Protein AF-A0A3D1R177-F1 (afdb_monomer)

Foldseek 3Di:
DDDDDDDPPPDDDDDDPPDPDDDDPPV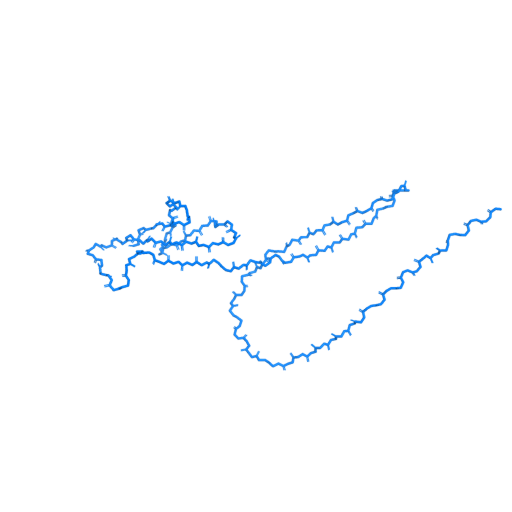PPPQPQFDKDKDWDWDADPVGDIDIDIDIDGDDWDDKDKDWPPDDPPDDDPDPKGKTKIAIGTPDDDPWDDDDPGTWDDPDPRITIDID

Mean predicted aligned error: 16.53 Å

Radius of gyration: 27.3 Å; Cα contacts (8 Å, |Δi|>4): 132; chains: 1; bounding box: 57×23×84 Å

pLDDT: mean 70.99, std 18.68, range [34.72, 91.62]

Solvent-accessible surface area (backbone atoms only — not comparable to full-atom values): 8019 Å² total; per-residue (Å²): 139,85,83,82,80,76,83,80,78,83,82,79,86,78,82,89,78,86,78,86,80,88,88,75,92,68,82,72,70,88,72,75,84,57,59,73,47,78,47,76,49,72,50,68,50,98,86,68,55,74,49,77,48,79,48,81,42,71,57,83,76,70,81,68,46,78,44,76,69,31,68,54,93,90,66,81,75,94,55,92,66,42,68,36,31,34,41,50,52,56,88,57,88,80,90,80,52,74,45,87,94,42,75,37,48,75,82,55,95,46,29,35,36,30,77,71

Nearest PDB structures (foldseek):
  2win-assembly2_F  TM=4.446E-01  e=1.895E+00  Homo sapiens
  2win-assembly1_B  TM=4.450E-01  e=1.895E+00  Homo sapiens
  2win-assembly2_D  TM=4.450E-01  e=1.895E+00  Homo sapiens
  8eok-assembly1_H  TM=3.549E-01  e=1.272E+00  Homo sa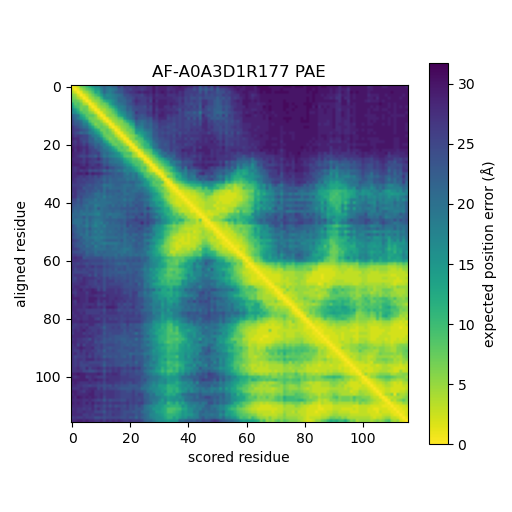piens
  8enu-assembly1_H  TM=4.061E-01  e=3.165E+00  Homo sapiens

Structure (mmCIF, N/CA/C/O backbone):
data_AF-A0A3D1R177-F1
#
_entry.id   AF-A0A3D1R177-F1
#
loop_
_atom_site.group_PDB
_atom_site.id
_atom_site.type_symbol
_atom_site.label_atom_id
_atom_site.label_alt_id
_atom_site.label_comp_id
_atom_site.label_asym_id
_atom_site.label_entity_id
_atom_site.label_seq_id
_atom_site.pdbx_PDB_ins_code
_atom_site.Cartn_x
_atom_site.Cartn_y
_atom_site.Cartn_z
_atom_site.occupancy
_atom_site.B_iso_or_equiv
_atom_site.auth_seq_id
_atom_site.auth_comp_id
_atom_site.auth_asym_id
_atom_site.auth_atom_id
_atom_site.pdbx_PDB_model_num
ATOM 1 N N . MET A 1 1 ? 36.848 -2.664 -57.600 1.00 38.97 1 MET A N 1
ATOM 2 C CA . MET A 1 1 ? 36.647 -3.229 -56.245 1.00 38.97 1 MET A CA 1
ATOM 3 C C . MET A 1 1 ? 35.294 -2.756 -55.735 1.00 38.97 1 MET A C 1
ATOM 5 O O . MET A 1 1 ? 35.182 -1.633 -55.267 1.00 38.97 1 MET A O 1
ATOM 9 N N . HIS A 1 2 ? 34.247 -3.559 -55.922 1.00 38.31 2 HIS A N 1
ATOM 10 C CA . HIS A 1 2 ? 32.866 -3.182 -55.610 1.00 38.31 2 HIS A CA 1
ATOM 11 C C . HIS A 1 2 ? 32.446 -3.865 -54.308 1.00 38.31 2 HIS A C 1
ATOM 13 O O . HIS A 1 2 ? 32.328 -5.086 -54.268 1.00 38.31 2 HIS A O 1
ATOM 19 N N . ARG A 1 3 ? 32.249 -3.095 -53.233 1.00 43.81 3 ARG A N 1
ATOM 20 C CA . ARG A 1 3 ? 31.602 -3.585 -52.009 1.00 43.81 3 ARG A CA 1
ATOM 21 C C . ARG A 1 3 ? 30.183 -3.031 -51.952 1.00 43.81 3 ARG A C 1
ATOM 23 O O . ARG A 1 3 ? 29.921 -1.996 -51.358 1.00 43.81 3 ARG A O 1
ATOM 30 N N . THR A 1 4 ? 29.273 -3.734 -52.613 1.00 42.41 4 THR A N 1
ATOM 31 C CA . THR A 1 4 ? 27.829 -3.651 -52.383 1.00 42.41 4 THR A CA 1
ATOM 32 C C . THR A 1 4 ? 27.516 -4.194 -50.991 1.00 42.41 4 THR A C 1
ATOM 34 O O . THR A 1 4 ? 27.657 -5.395 -50.764 1.00 42.41 4 THR A O 1
ATOM 37 N N . VAL A 1 5 ? 27.072 -3.338 -50.069 1.00 45.31 5 VAL A N 1
ATOM 38 C CA . VAL A 1 5 ? 26.443 -3.781 -48.817 1.00 45.31 5 VAL A CA 1
ATOM 39 C C . VAL A 1 5 ? 24.938 -3.756 -49.049 1.00 45.31 5 VAL A C 1
ATOM 41 O O . VAL A 1 5 ? 24.328 -2.703 -49.216 1.00 45.31 5 VAL A O 1
ATOM 44 N N . ARG A 1 6 ? 24.369 -4.955 -49.180 1.00 42.09 6 ARG A N 1
ATOM 45 C CA . ARG A 1 6 ? 22.941 -5.194 -49.386 1.00 42.09 6 ARG A CA 1
ATOM 46 C C . ARG A 1 6 ? 22.150 -4.642 -48.201 1.00 42.09 6 ARG A C 1
ATOM 48 O O . ARG A 1 6 ? 22.455 -4.974 -47.059 1.00 42.09 6 ARG A O 1
ATOM 55 N N . ALA A 1 7 ? 21.123 -3.849 -48.499 1.00 34.72 7 ALA A N 1
ATOM 56 C CA . ALA A 1 7 ? 20.084 -3.473 -47.553 1.00 34.72 7 ALA A CA 1
ATOM 57 C C . ALA A 1 7 ? 19.501 -4.747 -46.924 1.00 34.72 7 ALA A C 1
ATOM 59 O O . ALA A 1 7 ? 18.866 -5.555 -47.604 1.00 34.72 7 ALA A O 1
ATOM 60 N N . LEU A 1 8 ? 19.777 -4.960 -45.639 1.00 39.56 8 LEU A N 1
ATOM 61 C CA . LEU A 1 8 ? 19.196 -6.050 -44.874 1.00 39.56 8 LEU A CA 1
ATOM 62 C C . LEU A 1 8 ? 17.804 -5.586 -44.439 1.00 39.56 8 LEU A C 1
ATOM 64 O O . LEU A 1 8 ? 17.624 -4.995 -43.378 1.00 39.56 8 LEU A O 1
ATOM 68 N N . THR A 1 9 ? 16.829 -5.777 -45.325 1.00 38.97 9 THR A N 1
ATOM 69 C CA . THR A 1 9 ? 15.408 -5.611 -45.027 1.00 38.97 9 THR A CA 1
ATOM 70 C C . THR A 1 9 ? 15.034 -6.607 -43.934 1.00 38.97 9 THR A C 1
ATOM 72 O O . THR A 1 9 ? 14.869 -7.796 -44.199 1.00 38.97 9 THR A O 1
ATOM 75 N N . TRP A 1 10 ? 14.907 -6.136 -42.696 1.00 36.16 10 TRP A N 1
ATOM 76 C CA . TRP A 1 10 ? 14.280 -6.913 -41.634 1.00 36.16 10 TRP A CA 1
ATOM 77 C C . TRP A 1 10 ? 12.765 -6.823 -41.801 1.00 36.16 10 TRP A C 1
ATOM 79 O O . TRP A 1 10 ? 12.110 -5.899 -41.327 1.00 36.16 10 TRP A O 1
ATOM 89 N N . LEU A 1 11 ? 12.223 -7.792 -42.534 1.00 44.94 11 LEU A N 1
ATOM 90 C CA . LEU A 1 11 ? 10.810 -8.132 -42.528 1.00 44.94 11 LEU A CA 1
ATOM 91 C C . LEU A 1 11 ? 10.562 -9.033 -41.311 1.00 44.94 11 LEU A C 1
ATOM 93 O O . LEU A 1 11 ? 10.943 -10.197 -41.338 1.00 44.94 11 LEU A O 1
ATOM 97 N N . MET A 1 12 ? 9.913 -8.523 -40.266 1.00 40.59 12 MET A N 1
ATOM 98 C CA . MET A 1 12 ? 9.177 -9.373 -39.326 1.00 40.59 12 MET A CA 1
ATOM 99 C C . MET A 1 12 ? 7.800 -8.767 -39.087 1.00 40.59 12 MET A C 1
ATOM 101 O O . MET A 1 12 ? 7.599 -7.882 -38.260 1.00 40.59 12 MET A O 1
ATOM 105 N N . ALA A 1 13 ? 6.860 -9.253 -39.892 1.00 37.56 13 ALA A N 1
ATOM 106 C CA . ALA A 1 13 ? 5.436 -9.163 -39.646 1.00 37.56 13 ALA A CA 1
ATOM 107 C C . ALA A 1 13 ? 5.073 -10.072 -38.463 1.00 37.56 13 ALA A C 1
ATOM 109 O O . ALA A 1 13 ? 5.487 -11.229 -38.431 1.00 37.56 13 ALA A O 1
ATOM 110 N N . ALA A 1 14 ? 4.251 -9.585 -37.536 1.00 37.16 14 ALA A N 1
ATOM 111 C CA . ALA A 1 14 ? 3.550 -10.441 -36.585 1.00 37.16 14 ALA A CA 1
ATOM 112 C C . ALA A 1 14 ? 2.155 -9.865 -36.296 1.00 37.16 14 ALA A C 1
ATOM 114 O O . ALA A 1 14 ? 1.992 -8.898 -35.560 1.00 37.16 14 ALA A O 1
ATOM 115 N N . ALA A 1 15 ? 1.192 -10.463 -37.000 1.00 35.84 15 ALA A N 1
ATOM 116 C CA . ALA A 1 15 ? -0.255 -10.520 -36.814 1.00 35.84 15 ALA A CA 1
ATOM 117 C C . ALA A 1 15 ? -0.901 -9.641 -35.723 1.00 35.84 15 ALA A C 1
ATOM 119 O O . ALA A 1 15 ? -0.831 -9.929 -34.530 1.00 35.84 15 ALA A O 1
ATOM 120 N N . ALA A 1 16 ? -1.695 -8.665 -36.169 1.00 36.31 16 ALA A N 1
ATOM 121 C CA . ALA A 1 16 ? -2.799 -8.133 -35.382 1.00 36.31 16 ALA A CA 1
ATOM 122 C C . ALA A 1 16 ? -3.950 -9.153 -35.394 1.00 36.31 16 ALA A C 1
ATOM 124 O O . ALA A 1 16 ? -4.653 -9.285 -36.394 1.00 36.31 16 ALA A O 1
ATOM 125 N N . VAL A 1 17 ? -4.151 -9.875 -34.291 1.00 37.16 17 VAL A N 1
ATOM 126 C CA . VAL A 1 17 ? -5.414 -10.581 -34.039 1.00 37.16 17 VAL A CA 1
ATOM 127 C C . VAL A 1 17 ? -6.218 -9.714 -33.080 1.00 37.16 17 VAL A C 1
ATOM 129 O O . VAL A 1 17 ? -6.016 -9.738 -31.868 1.00 37.16 17 VAL A O 1
ATOM 132 N N . ALA A 1 18 ? -7.099 -8.887 -33.639 1.00 37.84 18 ALA A N 1
ATOM 133 C CA . ALA A 1 18 ? -8.097 -8.163 -32.869 1.00 37.84 18 ALA A CA 1
ATOM 134 C C . ALA A 1 18 ? -9.196 -9.148 -32.446 1.00 37.84 18 ALA A C 1
ATOM 136 O O . ALA A 1 18 ? -10.175 -9.349 -33.161 1.00 37.84 18 ALA A O 1
ATOM 137 N N . SER A 1 19 ? -9.034 -9.780 -31.286 1.00 38.25 19 SER A N 1
ATOM 138 C CA . SER A 1 19 ? -10.138 -10.485 -30.634 1.00 38.25 19 SER A CA 1
ATOM 139 C C . SER A 1 19 ? -10.978 -9.467 -29.868 1.00 38.25 19 SER A C 1
ATOM 141 O O . SER A 1 19 ? -10.663 -9.106 -28.736 1.00 38.25 19 SER A O 1
ATOM 143 N N . ILE A 1 20 ? -12.046 -8.979 -30.498 1.00 50.00 20 ILE A N 1
ATOM 144 C CA . ILE A 1 20 ? -13.125 -8.271 -29.803 1.00 50.00 20 ILE A CA 1
ATOM 145 C C . ILE A 1 20 ? -13.917 -9.330 -29.031 1.00 50.00 20 ILE A C 1
ATOM 147 O O . ILE A 1 20 ? -14.704 -10.073 -29.613 1.00 50.00 20 ILE A O 1
ATOM 151 N N . ALA A 1 21 ? -13.691 -9.413 -27.721 1.00 45.94 21 ALA A N 1
ATOM 152 C CA . ALA A 1 21 ? -14.559 -10.144 -26.807 1.00 45.94 21 ALA A CA 1
ATOM 153 C C . ALA A 1 21 ? -15.472 -9.137 -26.094 1.00 45.94 21 ALA A C 1
ATOM 155 O O . ALA A 1 21 ? -15.035 -8.375 -25.233 1.00 45.94 21 ALA A O 1
ATOM 156 N N . LEU A 1 22 ? -16.744 -9.123 -26.485 1.00 52.09 22 LEU A N 1
ATOM 157 C CA . LEU A 1 22 ? -17.820 -8.458 -25.759 1.00 52.09 22 LEU A CA 1
ATOM 158 C C . LEU A 1 22 ? -18.374 -9.445 -24.719 1.00 52.09 22 LEU A C 1
ATOM 160 O O . LEU A 1 22 ? -18.786 -10.530 -25.117 1.00 52.09 22 LEU A O 1
ATOM 164 N N . CYS A 1 23 ? -18.396 -9.058 -23.434 1.00 38.28 23 CYS A N 1
ATOM 165 C CA . CYS A 1 23 ? -19.419 -9.380 -22.413 1.00 38.28 23 CYS A CA 1
ATOM 166 C C . CYS A 1 23 ? -18.824 -9.580 -21.003 1.00 38.28 23 CYS A C 1
ATOM 168 O O . CYS A 1 23 ? -18.266 -10.629 -20.694 1.00 38.28 23 CYS A O 1
ATOM 170 N N . ALA A 1 24 ? -18.979 -8.557 -20.155 1.00 50.19 24 ALA A N 1
ATOM 171 C CA . ALA A 1 24 ? -19.534 -8.605 -18.792 1.00 50.19 24 ALA A CA 1
ATOM 172 C C . ALA A 1 24 ? -19.322 -7.220 -18.149 1.00 50.19 24 ALA A C 1
ATOM 174 O O . ALA A 1 24 ? -18.242 -6.648 -18.327 1.00 50.19 24 ALA A O 1
ATOM 175 N N . PRO A 1 25 ? -20.271 -6.659 -17.373 1.00 42.47 25 PRO A N 1
ATOM 176 C CA . PRO A 1 25 ? -19.945 -5.560 -16.480 1.00 42.47 25 PRO A CA 1
ATOM 177 C C . PRO A 1 25 ? -19.132 -6.156 -15.328 1.00 42.47 25 PRO A C 1
ATOM 179 O O . PRO A 1 25 ? -19.653 -6.468 -14.261 1.00 42.47 25 PRO A O 1
ATOM 182 N N . ALA A 1 26 ? -17.841 -6.384 -15.560 1.00 46.75 26 ALA A N 1
ATOM 183 C CA . ALA A 1 26 ? -16.920 -6.572 -14.462 1.00 46.75 26 ALA A CA 1
ATOM 184 C C . ALA A 1 26 ? -16.897 -5.231 -13.735 1.00 46.75 26 ALA A C 1
ATOM 186 O O . ALA A 1 26 ? -16.333 -4.261 -14.243 1.00 46.75 26 ALA A O 1
ATOM 187 N N . THR A 1 27 ? -17.569 -5.165 -12.586 1.00 50.69 27 THR A N 1
ATOM 188 C CA . THR A 1 27 ? -17.371 -4.109 -11.597 1.00 50.69 27 THR A CA 1
ATOM 189 C C . THR A 1 27 ? -15.877 -4.061 -11.314 1.00 50.69 27 THR A C 1
ATOM 191 O O . THR A 1 27 ? -15.337 -4.848 -10.535 1.00 50.69 27 THR A O 1
ATOM 194 N N . ALA A 1 28 ? -15.177 -3.196 -12.043 1.00 46.81 28 ALA A N 1
ATOM 195 C CA . ALA A 1 28 ? -13.760 -2.998 -11.887 1.00 46.81 28 ALA A CA 1
ATOM 196 C C . ALA A 1 28 ? -13.588 -2.301 -10.541 1.00 46.81 28 ALA A C 1
ATOM 198 O O . ALA A 1 28 ? -13.828 -1.102 -10.414 1.00 46.81 28 ALA A O 1
ATOM 199 N N . LYS A 1 29 ? -13.202 -3.073 -9.518 1.00 50.22 29 LYS A N 1
ATOM 200 C CA . LYS A 1 29 ? -12.617 -2.519 -8.294 1.00 50.22 29 LYS A CA 1
ATOM 201 C C . LYS A 1 29 ? -11.546 -1.517 -8.746 1.00 50.22 29 LYS A C 1
ATOM 203 O O . LYS A 1 29 ? -10.760 -1.899 -9.621 1.00 50.22 29 LYS A O 1
ATOM 208 N N . PRO A 1 30 ? -11.521 -0.269 -8.241 1.00 44.56 30 PRO A N 1
ATOM 209 C CA . PRO A 1 30 ? -10.588 0.737 -8.729 1.00 44.56 30 PRO A CA 1
ATOM 210 C C . PRO A 1 30 ? -9.172 0.175 -8.624 1.00 44.56 30 PRO A C 1
ATOM 212 O O . PRO A 1 30 ? -8.649 -0.065 -7.536 1.00 44.56 30 PRO A O 1
ATOM 215 N N . ARG A 1 31 ? -8.580 -0.138 -9.779 1.00 50.44 31 ARG A N 1
ATOM 216 C CA . ARG A 1 31 ? -7.197 -0.580 -9.860 1.00 50.44 31 ARG A CA 1
ATOM 217 C C . ARG A 1 31 ? -6.376 0.684 -9.693 1.00 50.44 31 ARG A C 1
ATOM 219 O O . ARG A 1 31 ? -6.444 1.561 -10.550 1.00 50.44 31 ARG A O 1
ATOM 226 N N . SER A 1 32 ? -5.666 0.777 -8.570 1.00 56.72 32 SER A N 1
ATOM 22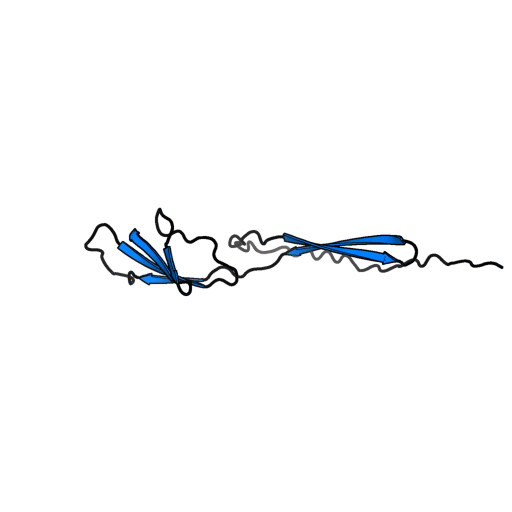7 C CA . SER A 1 32 ? -4.703 1.849 -8.322 1.00 56.72 32 SER A CA 1
ATOM 228 C C . SER A 1 32 ? -3.849 2.055 -9.576 1.00 56.72 32 SER A C 1
ATOM 230 O O . SER A 1 32 ? -3.392 1.071 -10.169 1.00 56.72 32 SER A O 1
ATOM 232 N N . ALA A 1 33 ? -3.716 3.305 -10.025 1.00 56.62 33 ALA A N 1
ATOM 233 C CA . ALA A 1 33 ? -2.938 3.651 -11.206 1.00 56.62 33 ALA A CA 1
ATOM 234 C C . ALA A 1 33 ? -1.494 3.177 -10.991 1.00 56.62 33 ALA A C 1
ATOM 236 O O . ALA A 1 33 ? -0.761 3.720 -10.169 1.00 56.62 33 ALA A O 1
ATOM 237 N N . GLN A 1 34 ? -1.113 2.101 -11.678 1.00 61.56 34 GLN A N 1
ATOM 238 C CA . GLN A 1 34 ? 0.204 1.494 -11.523 1.00 61.56 34 GLN A CA 1
ATOM 239 C C . GLN A 1 34 ? 1.269 2.447 -12.084 1.00 61.56 34 GLN A C 1
ATOM 241 O O . GLN A 1 34 ? 1.050 3.027 -13.154 1.00 61.56 34 GLN A O 1
ATOM 246 N N . PRO A 1 35 ? 2.418 2.615 -11.407 1.00 61.78 35 PRO A N 1
ATOM 247 C CA . PRO A 1 35 ? 3.478 3.476 -11.907 1.00 61.78 35 PRO A CA 1
ATOM 248 C C . PRO A 1 35 ? 3.979 2.951 -13.258 1.00 61.78 35 PRO A C 1
ATOM 250 O O . PRO A 1 35 ? 4.256 1.758 -13.423 1.00 61.78 35 PRO A O 1
ATOM 253 N N . MET A 1 36 ? 4.072 3.853 -14.238 1.00 66.69 36 MET A N 1
ATOM 254 C CA . MET A 1 36 ? 4.582 3.544 -15.571 1.00 66.69 36 MET A CA 1
ATOM 255 C C . MET A 1 36 ? 6.064 3.916 -15.636 1.00 66.69 36 MET A C 1
ATOM 257 O O . MET A 1 36 ? 6.424 5.080 -15.476 1.00 66.69 36 MET A O 1
ATOM 261 N N . THR A 1 37 ? 6.926 2.928 -15.863 1.00 76.25 37 THR A N 1
ATOM 262 C CA . THR A 1 37 ? 8.379 3.105 -15.971 1.00 76.25 37 THR A CA 1
ATOM 263 C C . THR A 1 37 ? 8.799 3.015 -17.437 1.00 76.25 37 THR A C 1
ATOM 265 O O . THR A 1 37 ? 8.432 2.067 -18.133 1.00 76.25 37 THR A O 1
ATOM 268 N N . GLU A 1 38 ? 9.563 3.996 -17.926 1.00 81.69 38 GLU A N 1
ATOM 269 C CA . GLU A 1 38 ? 10.159 3.971 -19.269 1.00 81.69 38 GLU A CA 1
ATOM 270 C C . GLU A 1 38 ? 11.600 3.457 -19.183 1.00 81.69 38 GLU A C 1
ATOM 272 O O . GLU A 1 38 ? 12.423 4.014 -18.458 1.00 81.69 38 GLU A O 1
ATOM 277 N N . VAL A 1 39 ? 11.909 2.400 -19.934 1.00 82.06 39 VAL A N 1
ATOM 278 C CA . VAL A 1 39 ? 13.281 1.915 -20.119 1.00 82.06 39 VAL A CA 1
ATOM 279 C C . VAL A 1 39 ? 13.733 2.287 -21.524 1.00 82.06 39 VAL A C 1
ATOM 281 O O . VAL A 1 39 ? 13.063 1.962 -22.508 1.00 82.06 39 VAL A O 1
ATOM 284 N N . VAL A 1 40 ? 14.882 2.958 -21.607 1.00 85.31 40 VAL A N 1
ATOM 285 C CA . VAL A 1 40 ? 15.512 3.363 -22.866 1.00 85.31 40 VAL A CA 1
ATOM 286 C C . VAL A 1 40 ? 16.737 2.492 -23.104 1.00 85.31 40 VAL A C 1
ATOM 288 O O . VAL A 1 40 ? 17.691 2.522 -22.329 1.00 85.31 40 VAL A O 1
ATOM 291 N N . VAL A 1 41 ? 16.714 1.722 -24.187 1.00 82.25 41 VAL A N 1
ATOM 292 C CA . VAL A 1 41 ? 17.860 0.935 -24.647 1.00 82.25 41 VAL A CA 1
ATOM 293 C C . VAL A 1 41 ? 18.493 1.679 -25.812 1.00 82.25 41 VAL A C 1
ATOM 295 O O . VAL A 1 41 ? 17.858 1.836 -26.853 1.00 82.25 41 VAL A O 1
ATOM 298 N N . ALA A 1 42 ? 19.730 2.144 -25.634 1.00 85.00 42 ALA A N 1
ATOM 299 C CA . ALA A 1 42 ? 20.511 2.789 -26.683 1.00 85.00 42 ALA A CA 1
ATOM 300 C C . ALA A 1 42 ? 21.671 1.880 -27.105 1.00 85.00 42 ALA A C 1
ATOM 302 O O . ALA A 1 42 ? 22.460 1.452 -26.263 1.00 85.00 42 ALA A O 1
ATOM 303 N N . ALA A 1 43 ? 21.782 1.605 -28.402 1.00 72.81 43 ALA A N 1
ATOM 304 C CA . ALA A 1 43 ? 22.914 0.898 -28.985 1.00 72.81 43 ALA A CA 1
ATOM 305 C C . ALA A 1 43 ? 23.668 1.835 -29.929 1.00 72.81 43 ALA A C 1
ATOM 307 O O . ALA A 1 43 ? 23.063 2.422 -30.830 1.00 72.81 43 ALA A O 1
ATOM 308 N N . THR A 1 44 ? 24.980 1.951 -29.718 1.00 83.69 44 THR A N 1
ATOM 309 C CA . THR A 1 44 ? 25.893 2.704 -30.584 1.00 83.69 44 THR A CA 1
ATOM 310 C C . THR A 1 44 ? 26.846 1.723 -31.255 1.00 83.69 44 THR A C 1
ATOM 312 O O . THR A 1 44 ? 27.479 0.922 -30.565 1.00 83.69 44 THR A O 1
ATOM 315 N N . ASP A 1 45 ? 26.942 1.753 -32.583 1.00 76.06 45 ASP A N 1
ATOM 316 C CA . ASP A 1 45 ? 27.902 0.926 -33.316 1.00 76.06 45 ASP A CA 1
ATOM 317 C C . ASP A 1 45 ? 29.314 1.550 -33.337 1.00 76.06 45 ASP A C 1
ATOM 319 O O . ASP A 1 45 ? 29.527 2.696 -32.937 1.00 76.06 45 ASP A O 1
ATOM 323 N N . LEU A 1 46 ? 30.306 0.794 -33.819 1.00 72.88 46 LEU A N 1
ATOM 324 C CA . LEU A 1 46 ? 31.691 1.275 -33.944 1.00 72.88 46 LEU A CA 1
ATOM 325 C C . LEU A 1 46 ? 31.856 2.403 -34.979 1.00 72.88 46 LEU A C 1
ATOM 327 O O . LEU A 1 46 ? 32.890 3.066 -34.989 1.00 72.88 46 LEU A O 1
ATOM 331 N N . ALA A 1 47 ? 30.865 2.614 -35.850 1.00 77.25 47 ALA A N 1
ATOM 332 C CA . ALA A 1 47 ? 30.836 3.700 -36.824 1.00 77.25 47 ALA A CA 1
ATOM 333 C C . ALA A 1 47 ? 30.153 4.970 -36.274 1.00 77.25 47 ALA A C 1
ATOM 335 O O . ALA A 1 47 ? 30.129 5.990 -36.961 1.00 77.25 47 ALA A O 1
ATOM 336 N N . GLY A 1 48 ? 29.636 4.931 -35.040 1.00 79.81 48 GLY A N 1
ATOM 337 C CA . GLY A 1 48 ? 28.979 6.050 -34.369 1.00 79.81 48 GLY A CA 1
ATOM 338 C C . GLY A 1 48 ? 27.474 6.167 -34.628 1.00 79.81 48 GLY A C 1
ATOM 339 O O . GLY A 1 48 ? 26.865 7.139 -34.181 1.00 79.81 48 GLY A O 1
ATOM 340 N N . ASN A 1 49 ? 26.843 5.206 -35.307 1.00 82.12 49 ASN A N 1
ATOM 341 C CA . ASN A 1 49 ? 25.393 5.210 -35.474 1.00 82.12 49 ASN A CA 1
ATOM 342 C C . ASN A 1 49 ? 24.720 4.803 -34.162 1.00 82.12 49 ASN A C 1
ATOM 344 O O . ASN A 1 49 ? 25.052 3.768 -33.582 1.00 82.12 49 ASN A O 1
ATOM 348 N N . ARG A 1 50 ? 23.744 5.599 -33.715 1.00 80.75 50 ARG A N 1
ATOM 349 C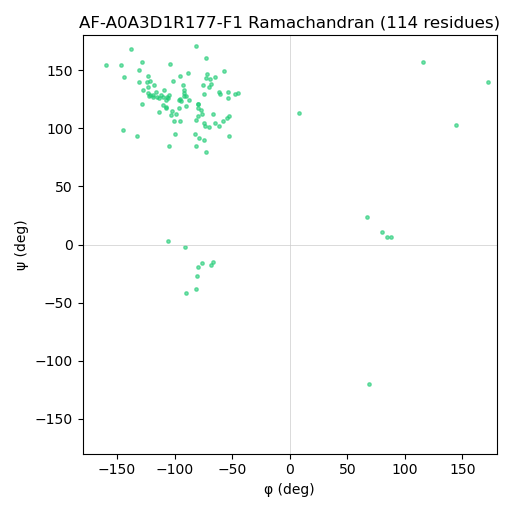 CA . ARG A 1 50 ? 22.964 5.361 -32.495 1.00 80.75 50 ARG A CA 1
ATOM 350 C C . ARG A 1 50 ? 21.534 4.970 -32.847 1.00 80.75 50 ARG A C 1
ATOM 352 O O . ARG A 1 50 ? 20.884 5.639 -33.645 1.00 80.75 50 ARG A O 1
ATOM 359 N N . SER A 1 51 ? 21.031 3.922 -32.206 1.00 80.19 51 SER A N 1
ATOM 360 C CA . SER A 1 51 ? 19.622 3.524 -32.251 1.00 80.19 51 SER A CA 1
ATOM 361 C C . SER A 1 51 ? 19.062 3.450 -30.836 1.00 80.19 51 SER A C 1
ATOM 363 O O . SER A 1 51 ? 19.755 3.009 -29.920 1.00 80.19 51 SER A O 1
ATOM 365 N N . GLU A 1 52 ? 17.827 3.916 -30.651 1.00 83.00 52 GLU A N 1
ATOM 366 C CA . GLU A 1 52 ? 17.136 3.901 -29.361 1.00 83.00 52 GLU A CA 1
ATOM 367 C C . GLU A 1 52 ? 15.808 3.158 -29.468 1.00 83.00 52 GLU A C 1
ATOM 369 O O . GLU A 1 52 ? 15.030 3.389 -30.394 1.00 83.00 52 GLU A O 1
ATOM 374 N N . VAL A 1 53 ? 15.530 2.308 -28.481 1.00 85.25 53 VAL A N 1
ATOM 375 C CA . VAL A 1 53 ? 14.230 1.664 -28.286 1.00 85.25 53 VAL A CA 1
ATOM 376 C C . VAL A 1 53 ? 13.707 2.048 -26.910 1.00 85.25 53 VAL A C 1
ATOM 378 O O . VAL A 1 53 ? 14.408 1.913 -25.907 1.00 85.25 53 VAL A O 1
ATOM 381 N N . ARG A 1 54 ? 12.466 2.537 -26.869 1.00 84.75 54 ARG A N 1
ATOM 382 C CA . ARG A 1 54 ? 11.775 2.926 -25.638 1.00 84.75 54 ARG A CA 1
ATOM 383 C C . ARG A 1 54 ? 10.659 1.939 -25.365 1.00 84.75 54 ARG A C 1
ATOM 385 O O . ARG A 1 54 ? 9.749 1.805 -26.182 1.00 84.75 54 ARG A O 1
ATOM 392 N N . GLN A 1 55 ? 10.720 1.280 -24.217 1.00 83.44 55 GLN A N 1
ATOM 393 C CA . GLN A 1 55 ? 9.687 0.352 -23.782 1.00 83.44 55 GLN A CA 1
ATOM 394 C C . GLN A 1 55 ? 9.068 0.853 -22.479 1.00 83.44 55 GLN A C 1
ATOM 396 O O . GLN A 1 55 ? 9.767 1.145 -21.507 1.00 83.44 55 GLN A O 1
ATOM 401 N N . ARG A 1 56 ? 7.737 0.959 -22.478 1.00 80.56 56 ARG A N 1
ATOM 402 C CA . ARG A 1 56 ? 6.951 1.327 -21.299 1.00 80.56 56 ARG A CA 1
ATOM 403 C C . ARG A 1 56 ? 6.526 0.062 -20.567 1.00 80.56 56 ARG A C 1
ATOM 405 O O . ARG A 1 56 ? 5.946 -0.833 -21.180 1.00 80.56 56 ARG A O 1
ATOM 412 N N . PHE A 1 57 ? 6.800 0.014 -19.270 1.00 73.44 57 PHE A N 1
ATOM 413 C CA . PHE A 1 57 ? 6.419 -1.076 -18.383 1.00 73.44 57 PHE A CA 1
ATOM 414 C C . PHE A 1 57 ? 5.486 -0.558 -17.297 1.00 73.44 57 PHE A C 1
ATOM 416 O O . PHE A 1 57 ? 5.716 0.498 -16.713 1.00 73.44 57 PHE A O 1
ATOM 423 N N . THR A 1 58 ? 4.439 -1.321 -17.013 1.00 71.88 58 THR A N 1
ATOM 424 C CA . THR A 1 58 ? 3.583 -1.119 -15.843 1.00 71.88 58 THR A CA 1
ATOM 425 C C . THR A 1 58 ? 4.030 -2.092 -14.766 1.00 71.88 58 THR A C 1
ATOM 427 O O . THR A 1 58 ? 3.874 -3.305 -14.932 1.00 71.88 58 THR A O 1
ATOM 430 N N . VAL A 1 59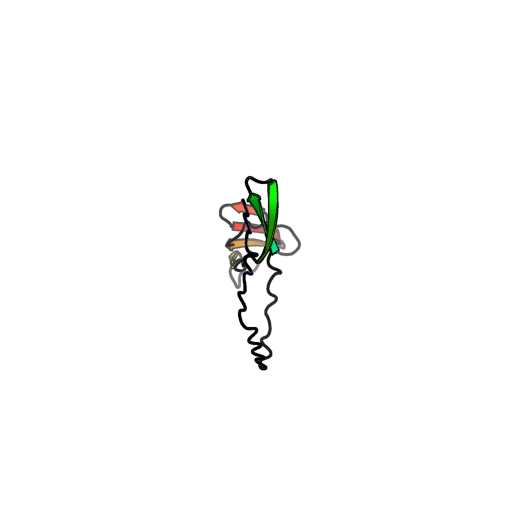 ? 4.598 -1.580 -13.675 1.00 67.88 59 VAL A N 1
ATOM 431 C CA . VAL A 1 59 ? 4.946 -2.420 -12.526 1.00 67.88 59 VAL A CA 1
ATOM 432 C C . VAL A 1 59 ? 3.675 -2.650 -11.722 1.00 67.88 59 VAL A C 1
ATOM 434 O O . VAL A 1 59 ? 3.110 -1.725 -11.138 1.00 67.88 59 VAL A O 1
ATOM 437 N N . GLY A 1 60 ? 3.183 -3.886 -11.736 1.00 66.69 60 GLY A N 1
ATOM 438 C CA . GLY A 1 60 ? 2.012 -4.251 -10.956 1.00 66.69 60 GLY A CA 1
ATOM 439 C C . GLY A 1 60 ? 2.364 -4.502 -9.496 1.00 66.69 60 GLY A C 1
ATOM 440 O O . GLY A 1 60 ? 3.112 -5.426 -9.203 1.00 66.69 60 GLY A O 1
ATOM 441 N N . GLY A 1 61 ? 1.802 -3.700 -8.590 1.00 67.69 61 GLY A N 1
ATOM 442 C CA . GLY A 1 61 ? 1.807 -3.967 -7.151 1.00 67.69 61 GLY A CA 1
ATOM 443 C C . GLY A 1 61 ? 0.523 -4.667 -6.703 1.00 67.69 61 GLY A C 1
ATOM 444 O O . GLY A 1 61 ? -0.557 -4.393 -7.237 1.00 67.69 61 GLY A O 1
ATOM 445 N N . ALA A 1 62 ? 0.631 -5.562 -5.720 1.00 74.81 62 ALA A N 1
ATOM 446 C CA . ALA A 1 62 ? -0.528 -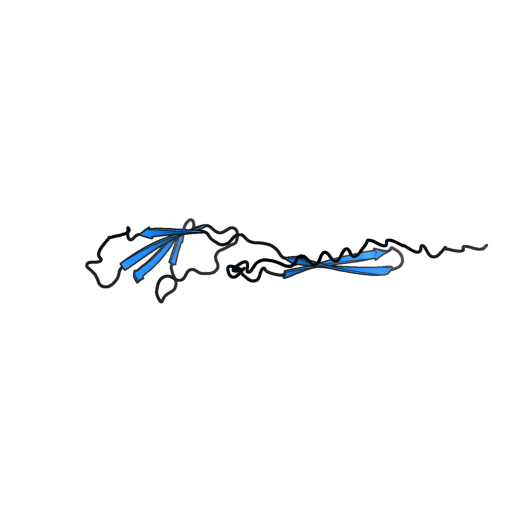6.022 -4.961 1.00 74.81 62 ALA A CA 1
ATOM 447 C C . ALA A 1 62 ? -0.996 -4.900 -4.008 1.00 74.81 62 ALA A C 1
ATOM 449 O O . ALA A 1 62 ? -0.145 -4.175 -3.483 1.00 74.81 62 ALA A O 1
ATOM 450 N N . PRO A 1 63 ? -2.313 -4.728 -3.779 1.00 74.19 63 PRO A N 1
ATOM 451 C CA . PRO A 1 63 ? -2.809 -3.804 -2.762 1.00 74.19 63 PRO A CA 1
ATOM 452 C C . PRO A 1 63 ? -2.246 -4.144 -1.371 1.00 74.19 63 PRO A C 1
ATOM 454 O O . PRO A 1 63 ? -2.011 -5.324 -1.100 1.00 74.19 63 PRO A O 1
ATOM 457 N N . PRO A 1 64 ? -2.059 -3.149 -0.487 1.00 82.38 64 PRO A N 1
ATOM 458 C C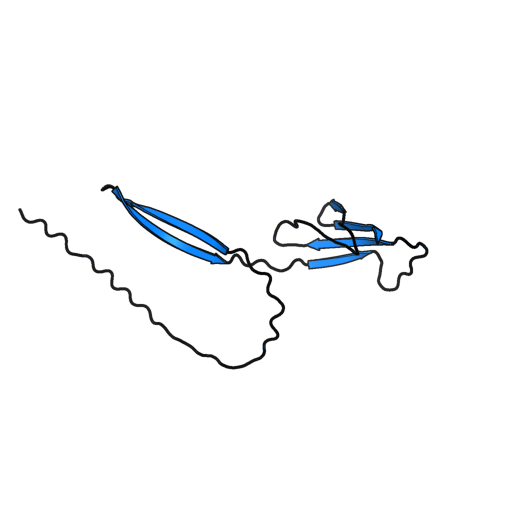A . PRO A 1 64 ? -1.670 -3.409 0.892 1.00 82.38 64 PRO A CA 1
ATOM 459 C C . PRO A 1 64 ? -2.783 -4.164 1.632 1.00 82.38 64 PRO A C 1
ATOM 461 O O . PRO A 1 64 ? -3.973 -3.931 1.404 1.00 82.38 64 PRO A O 1
ATOM 464 N N . LEU A 1 65 ? -2.380 -5.071 2.515 1.00 87.06 65 LEU A N 1
ATOM 465 C CA . LEU A 1 65 ? -3.242 -5.745 3.476 1.00 87.06 65 LEU A CA 1
ATOM 466 C C . LEU A 1 65 ? -3.240 -4.940 4.778 1.00 87.06 65 LEU A C 1
ATOM 468 O O . LEU A 1 65 ? -2.172 -4.561 5.257 1.00 87.06 65 LEU A O 1
ATOM 472 N N . VAL A 1 66 ? -4.425 -4.694 5.334 1.00 89.81 66 VAL A N 1
ATOM 473 C CA . VAL A 1 66 ? -4.612 -3.978 6.601 1.00 89.81 66 VAL A CA 1
ATOM 474 C C . VAL A 1 66 ? -5.372 -4.886 7.559 1.00 89.81 66 VAL A C 1
ATOM 476 O O . VAL A 1 66 ? -6.429 -5.403 7.202 1.00 89.81 66 VAL A O 1
ATOM 479 N N . GLU A 1 67 ? -4.834 -5.063 8.757 1.00 90.56 67 GLU A N 1
ATOM 480 C CA . GLU A 1 67 ? -5.438 -5.816 9.854 1.00 90.56 67 GLU A CA 1
ATOM 481 C C . GLU A 1 67 ? -5.553 -4.907 11.078 1.00 90.56 67 GLU A C 1
ATOM 483 O O . GLU A 1 67 ? -4.592 -4.233 11.444 1.00 90.56 67 GLU A O 1
ATOM 488 N N . ILE A 1 68 ? -6.733 -4.853 11.694 1.00 89.88 68 ILE A N 1
ATOM 489 C CA . ILE A 1 68 ? -6.973 -4.056 12.901 1.00 89.88 68 ILE A CA 1
ATOM 490 C C . ILE A 1 68 ? -6.664 -4.948 14.101 1.00 89.88 68 ILE A C 1
ATOM 492 O O . ILE A 1 68 ? -7.275 -6.001 14.257 1.00 89.88 68 ILE A O 1
ATOM 496 N N . LEU A 1 69 ? -5.692 -4.542 14.916 1.00 89.44 69 LEU A N 1
ATOM 497 C CA . LEU A 1 69 ? -5.284 -5.267 16.119 1.00 89.44 69 LEU A CA 1
ATOM 498 C C . LEU A 1 69 ? -6.083 -4.793 17.335 1.00 89.44 69 LEU A C 1
ATOM 500 O O . LEU A 1 69 ? -6.502 -5.602 18.158 1.00 89.44 69 LEU A O 1
ATOM 504 N N . GLU A 1 70 ? -6.289 -3.478 17.437 1.00 87.31 70 GLU A N 1
ATOM 505 C CA . GLU A 1 70 ? -7.048 -2.830 18.505 1.00 87.31 70 GLU A CA 1
ATOM 506 C C . GLU A 1 70 ? -7.822 -1.629 17.937 1.00 87.31 70 GLU A C 1
ATOM 508 O O . GLU A 1 70 ? -7.288 -0.926 17.071 1.00 87.31 70 GLU A O 1
ATOM 513 N N . PRO A 1 71 ? -9.041 -1.350 18.425 1.00 85.94 71 PRO A N 1
ATOM 514 C CA . PRO A 1 71 ? -9.798 -2.113 19.423 1.00 85.94 71 PRO A CA 1
ATOM 515 C C . PRO A 1 71 ? -10.359 -3.430 18.862 1.00 85.94 71 PRO A C 1
ATOM 517 O O . PRO A 1 71 ? -10.488 -3.599 17.652 1.00 85.94 71 PRO A O 1
ATOM 520 N N . TRP A 1 72 ? -10.708 -4.364 19.749 1.00 85.62 72 TRP A N 1
ATOM 521 C CA . TRP A 1 72 ? -11.393 -5.591 19.339 1.00 85.62 72 TRP A CA 1
ATOM 522 C C . TRP A 1 72 ? -12.837 -5.288 18.944 1.00 85.62 72 TRP A C 1
ATOM 524 O O . TRP A 1 72 ? -13.482 -4.442 19.572 1.00 85.62 72 TRP A O 1
ATOM 534 N N . ASP A 1 73 ? -13.371 -6.020 17.969 1.00 81.44 73 ASP A N 1
ATOM 535 C CA . ASP A 1 73 ? -14.776 -5.898 17.579 1.00 81.44 73 ASP A CA 1
ATOM 536 C C . ASP A 1 73 ? -15.702 -6.063 18.795 1.00 81.44 73 ASP A C 1
ATOM 538 O O . ASP A 1 73 ? -15.629 -7.051 19.528 1.00 81.44 73 ASP A O 1
ATOM 542 N N . GLY A 1 74 ? -16.581 -5.079 19.003 1.00 80.50 74 GLY A N 1
ATOM 543 C CA . GLY A 1 74 ? -17.512 -5.043 20.135 1.00 80.50 74 GLY A CA 1
ATOM 544 C C . GLY A 1 74 ? -16.941 -4.457 21.430 1.00 80.50 74 GLY A C 1
ATOM 545 O O . GLY A 1 74 ? -17.624 -4.495 22.449 1.00 80.50 74 GLY A O 1
ATOM 546 N N . SER A 1 75 ? -15.725 -3.908 21.405 1.00 80.12 75 SER A N 1
ATOM 547 C CA . SER A 1 75 ? -15.189 -3.131 22.526 1.00 80.12 75 SER A CA 1
ATOM 548 C C .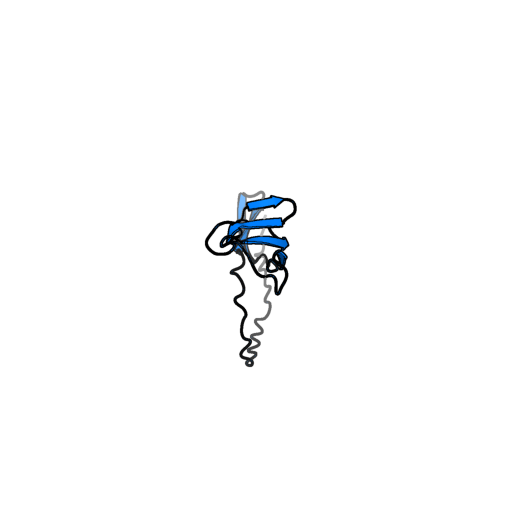 SER A 1 75 ? -15.840 -1.750 22.571 1.00 80.12 75 SER A C 1
ATOM 550 O O . SER A 1 75 ? -15.983 -1.089 21.542 1.00 80.12 75 SER A O 1
ATOM 552 N N . GLU A 1 76 ? -16.202 -1.302 23.768 1.00 81.12 76 GLU A N 1
ATOM 553 C CA . GLU A 1 76 ? -16.693 0.054 24.007 1.00 81.12 76 GLU A CA 1
ATOM 554 C C . GLU A 1 76 ? -15.568 0.902 24.600 1.00 81.12 76 GLU A C 1
ATOM 556 O O . GLU A 1 76 ? -14.778 0.428 25.419 1.00 81.12 76 GLU A O 1
ATOM 561 N N . ALA A 1 77 ? -15.475 2.155 24.165 1.00 81.31 77 ALA A N 1
ATOM 562 C CA . ALA A 1 77 ? -14.523 3.102 24.719 1.00 81.31 77 ALA A CA 1
ATOM 563 C C . ALA A 1 77 ? -15.155 3.850 25.897 1.00 81.31 77 ALA A C 1
ATOM 565 O O . ALA A 1 77 ? -16.239 4.415 25.760 1.00 81.31 77 ALA A O 1
ATOM 566 N N . GLU A 1 78 ? -14.472 3.870 27.043 1.00 79.62 78 GLU A N 1
ATOM 567 C CA . GLU A 1 78 ? -14.892 4.683 28.196 1.00 79.62 78 GLU A CA 1
ATOM 568 C C . GLU A 1 78 ? -14.477 6.155 28.052 1.00 79.62 78 GLU A C 1
ATOM 570 O O . GLU A 1 78 ? -15.130 7.050 28.586 1.00 79.62 78 GLU A O 1
ATOM 575 N N . GLU A 1 79 ? -13.406 6.405 27.299 1.00 81.19 79 GLU A N 1
ATOM 576 C CA . GLU A 1 79 ? -12.863 7.732 27.022 1.00 81.19 79 GLU A CA 1
ATOM 577 C C . GLU A 1 79 ? -13.234 8.174 25.597 1.00 81.19 79 GLU A C 1
ATOM 579 O O . GLU A 1 79 ? -13.438 7.353 24.703 1.00 81.19 79 GLU A O 1
ATOM 584 N N . ALA A 1 80 ? -13.269 9.486 25.355 1.00 80.38 80 ALA A N 1
ATOM 585 C CA . ALA A 1 80 ? -13.543 10.032 24.024 1.00 80.38 80 ALA A CA 1
ATOM 586 C C . ALA A 1 80 ? -12.422 9.766 23.000 1.00 80.38 80 ALA A C 1
ATOM 588 O O . ALA A 1 80 ? -12.674 9.907 21.809 1.00 80.38 80 ALA A O 1
ATOM 589 N N . ALA A 1 81 ? -11.211 9.424 23.458 1.00 79.81 81 ALA A N 1
ATOM 590 C CA . ALA A 1 81 ? -10.066 9.108 22.609 1.00 79.81 81 ALA A CA 1
ATOM 591 C C . ALA A 1 81 ? -9.780 7.602 22.638 1.00 79.81 81 ALA A C 1
ATOM 593 O O . ALA A 1 81 ? -9.555 7.026 23.706 1.00 79.81 81 ALA A O 1
ATOM 594 N N . VAL A 1 82 ? -9.764 6.974 21.463 1.00 85.88 82 VAL A N 1
ATOM 595 C CA . VAL A 1 82 ? -9.539 5.535 21.297 1.00 85.88 82 VAL A CA 1
ATOM 596 C C . VAL A 1 82 ? -8.200 5.291 20.625 1.00 85.88 82 VAL A C 1
ATOM 598 O O . VAL A 1 82 ? -7.916 5.810 19.546 1.00 85.88 82 VAL A O 1
ATOM 601 N N . THR A 1 83 ? -7.386 4.431 21.235 1.00 86.75 83 THR A N 1
ATOM 602 C CA . THR A 1 83 ? -6.152 3.961 20.602 1.00 86.75 83 THR A CA 1
ATOM 603 C C . THR A 1 83 ? -6.496 2.914 19.551 1.00 86.75 83 THR A C 1
ATOM 605 O O . THR A 1 83 ? -6.986 1.836 19.881 1.00 86.75 83 THR A O 1
ATOM 608 N N . VAL A 1 84 ? -6.219 3.221 18.288 1.00 89.12 84 VAL A N 1
ATOM 609 C CA . VAL A 1 84 ? -6.379 2.291 17.171 1.00 89.12 84 VAL A CA 1
ATOM 610 C C . VAL A 1 84 ? -5.004 1.815 16.730 1.00 89.12 84 VAL A C 1
ATOM 612 O O . VAL A 1 84 ? -4.131 2.628 16.417 1.00 89.12 84 VAL A O 1
ATOM 615 N N . ARG A 1 85 ? -4.816 0.495 16.687 1.00 90.62 85 ARG A N 1
ATOM 616 C CA . ARG A 1 85 ? -3.582 -0.151 16.228 1.00 90.62 85 ARG A CA 1
ATOM 617 C C . ARG A 1 85 ? -3.883 -1.024 15.025 1.00 90.62 85 ARG A C 1
ATOM 619 O O . ARG A 1 85 ? -4.771 -1.873 15.075 1.00 90.62 85 ARG A O 1
ATOM 626 N N . VAL A 1 86 ? -3.121 -0.838 13.951 1.00 90.31 86 VAL A N 1
ATOM 627 C CA . VAL A 1 86 ? -3.284 -1.586 12.700 1.00 90.31 86 VAL A CA 1
ATOM 628 C C . VAL A 1 86 ? -1.950 -2.145 12.223 1.00 90.31 86 VAL A C 1
ATOM 630 O O . VAL A 1 86 ? -0.923 -1.472 12.284 1.00 90.31 86 VAL A O 1
ATOM 633 N N . ALA A 1 87 ? -1.963 -3.372 11.718 1.00 90.38 87 ALA A N 1
ATOM 634 C CA . ALA A 1 87 ? -0.850 -3.956 10.989 1.00 90.38 87 ALA A CA 1
ATOM 635 C C . ALA A 1 87 ? -1.066 -3.742 9.486 1.00 90.38 87 ALA A C 1
ATOM 637 O O . ALA A 1 87 ? -2.088 -4.142 8.925 1.00 90.38 87 ALA A O 1
ATOM 638 N N . VAL A 1 88 ? -0.098 -3.111 8.822 1.00 89.31 88 VAL A N 1
ATOM 639 C CA . VAL A 1 88 ? -0.116 -2.854 7.379 1.00 89.31 88 VAL A CA 1
ATOM 640 C C . VAL A 1 88 ? 0.993 -3.660 6.720 1.00 89.31 88 VAL A C 1
ATOM 642 O O . VAL A 1 88 ? 2.178 -3.400 6.917 1.00 89.31 88 VAL A O 1
ATOM 645 N N . THR A 1 89 ? 0.607 -4.629 5.893 1.00 86.75 89 THR A N 1
ATOM 646 C CA . THR A 1 89 ? 1.539 -5.433 5.096 1.00 86.75 89 THR A CA 1
ATOM 647 C C . THR A 1 89 ? 1.435 -5.030 3.631 1.00 86.75 89 THR A C 1
ATOM 649 O O . THR A 1 89 ? 0.387 -5.183 3.006 1.00 86.75 89 THR A O 1
ATOM 652 N N . ALA A 1 90 ? 2.528 -4.532 3.054 1.00 82.38 90 ALA A N 1
ATOM 653 C CA . ALA A 1 90 ? 2.567 -4.066 1.672 1.00 82.38 90 ALA A CA 1
ATOM 654 C C . ALA A 1 90 ? 3.766 -4.648 0.912 1.00 82.38 90 ALA A C 1
ATOM 656 O O . ALA A 1 90 ? 4.824 -4.897 1.482 1.00 82.38 90 ALA A O 1
ATOM 657 N N . PHE A 1 91 ? 3.609 -4.835 -0.403 1.00 74.44 91 PHE A N 1
ATOM 658 C CA . PHE A 1 91 ? 4.705 -5.265 -1.286 1.00 74.44 91 PHE A CA 1
ATOM 659 C C . PHE A 1 91 ? 5.691 -4.128 -1.608 1.00 74.44 91 PHE A C 1
ATOM 661 O O . PHE A 1 91 ? 6.785 -4.350 -2.118 1.00 74.44 91 PHE A O 1
ATOM 668 N N . SER A 1 92 ? 5.293 -2.886 -1.352 1.00 76.25 92 SER A N 1
ATOM 669 C CA . SER A 1 92 ? 6.093 -1.687 -1.586 1.00 76.25 92 SER A CA 1
ATOM 670 C C . SER A 1 92 ? 6.129 -0.841 -0.314 1.00 76.25 92 SER A C 1
ATOM 672 O O . SER A 1 92 ? 5.226 -0.983 0.511 1.00 76.25 92 SER A O 1
ATOM 674 N N . PRO A 1 93 ? 7.144 0.027 -0.144 1.00 76.88 93 PRO A N 1
ATOM 675 C CA . PRO A 1 93 ? 7.239 0.893 1.025 1.00 76.88 93 PRO A CA 1
ATOM 676 C C . PRO A 1 93 ? 5.958 1.708 1.221 1.00 76.88 93 PRO A C 1
ATOM 678 O O . PRO A 1 93 ? 5.453 2.316 0.273 1.00 76.88 93 PRO A O 1
ATOM 681 N N . VAL A 1 94 ? 5.436 1.707 2.446 1.00 82.62 94 VAL A N 1
ATOM 682 C CA . VAL A 1 94 ? 4.259 2.495 2.823 1.00 82.62 94 VAL A CA 1
ATOM 683 C C . VAL A 1 94 ? 4.711 3.934 3.060 1.00 82.62 94 VAL A C 1
ATOM 685 O O . VAL A 1 94 ? 5.594 4.174 3.8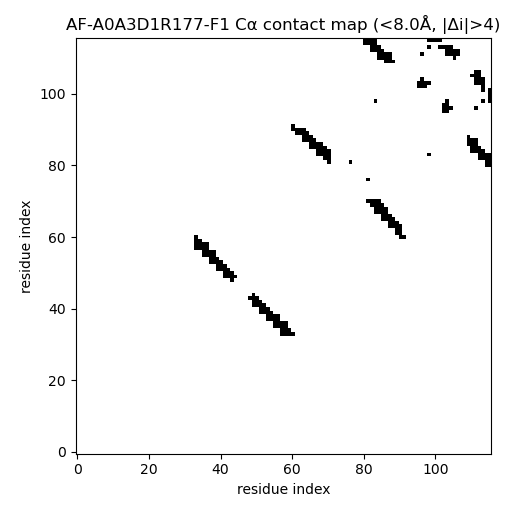75 1.00 82.62 94 VAL A O 1
ATOM 688 N N . ALA A 1 95 ? 4.142 4.883 2.312 1.00 80.31 95 ALA A N 1
ATOM 689 C CA . ALA A 1 95 ? 4.520 6.295 2.407 1.00 80.31 95 ALA A CA 1
ATOM 690 C C . ALA A 1 95 ? 3.841 7.012 3.586 1.00 80.31 95 ALA A C 1
ATOM 692 O O . ALA A 1 95 ? 4.463 7.845 4.239 1.00 80.31 95 ALA A O 1
ATOM 693 N N . SER A 1 96 ? 2.574 6.694 3.849 1.00 81.75 96 SER A N 1
ATOM 694 C CA . SER A 1 96 ? 1.803 7.211 4.978 1.00 81.75 96 SER A CA 1
ATOM 695 C C . SER A 1 96 ? 0.619 6.292 5.279 1.00 81.75 96 SER A C 1
ATOM 697 O O . SER A 1 96 ? 0.130 5.581 4.395 1.00 81.75 96 SER A O 1
ATOM 699 N N . VAL A 1 97 ? 0.160 6.320 6.529 1.00 86.00 97 VAL A N 1
ATOM 700 C CA . VAL A 1 97 ? -1.082 5.684 6.978 1.00 86.00 97 VAL A CA 1
ATOM 701 C C . VAL A 1 97 ? -1.899 6.740 7.709 1.00 86.00 97 VAL A C 1
ATOM 703 O O . VAL A 1 97 ? -1.368 7.472 8.540 1.00 86.00 97 VAL A O 1
ATOM 706 N N . GLU A 1 98 ? -3.181 6.830 7.382 1.00 88.69 98 GLU A N 1
ATOM 707 C CA . GLU A 1 98 ? -4.137 7.722 8.037 1.00 88.69 98 GLU A CA 1
ATOM 708 C C . GLU A 1 98 ? -5.194 6.867 8.729 1.00 88.69 98 GLU A C 1
ATOM 710 O O . GLU A 1 98 ? -5.730 5.926 8.138 1.00 88.69 98 GLU A O 1
ATOM 715 N N . ILE A 1 99 ? -5.469 7.179 9.993 1.00 86.69 99 ILE A N 1
ATOM 716 C CA . ILE A 1 99 ? -6.464 6.485 10.809 1.00 86.69 99 ILE A CA 1
ATOM 717 C C . ILE A 1 99 ? -7.377 7.564 11.397 1.00 86.69 99 ILE A C 1
ATOM 719 O O . ILE A 1 99 ? -6.920 8.480 12.078 1.00 86.69 99 ILE A O 1
ATOM 723 N N . GLY A 1 100 ? -8.675 7.486 11.098 1.00 83.94 100 GLY A N 1
ATOM 724 C CA . GLY A 1 100 ? -9.629 8.527 11.478 1.00 83.94 100 GLY A CA 1
ATOM 725 C C . GLY A 1 100 ? -9.401 9.827 10.700 1.00 83.94 100 GLY A C 1
ATOM 726 O O . GLY A 1 100 ? -9.522 9.848 9.477 1.00 83.94 100 GLY A O 1
ATOM 727 N N . THR A 1 101 ? -9.111 10.918 11.411 1.00 80.50 101 THR A N 1
ATOM 728 C CA . THR A 1 101 ? -8.913 12.268 10.847 1.00 80.50 101 THR A CA 1
ATOM 729 C C . THR A 1 101 ? -7.449 12.716 10.817 1.00 80.50 101 THR A C 1
ATOM 731 O O . THR A 1 101 ? -7.175 13.852 10.426 1.00 80.50 101 THR A O 1
ATOM 734 N N . GLY A 1 102 ? -6.507 11.857 11.222 1.00 82.94 102 GLY A N 1
ATOM 735 C CA . GLY A 1 102 ? -5.099 12.219 11.377 1.00 82.94 102 GLY A CA 1
ATOM 736 C C . GLY A 1 102 ? -4.106 11.170 10.864 1.00 82.94 102 GLY A C 1
ATOM 737 O O . GLY A 1 102 ? -4.483 10.034 10.554 1.00 82.94 102 GLY A O 1
ATOM 738 N N . PRO A 1 103 ? -2.818 11.551 10.764 1.00 86.38 103 PRO A N 1
ATOM 739 C CA . PRO A 1 103 ? -1.748 10.623 10.430 1.00 86.38 103 PRO A CA 1
ATOM 740 C C . PRO A 1 103 ? -1.514 9.633 11.577 1.00 86.38 103 PRO A C 1
ATOM 742 O O . PRO A 1 103 ? -1.565 10.004 12.750 1.00 86.38 103 PRO A O 1
ATOM 745 N N . ALA A 1 104 ? -1.218 8.385 11.229 1.00 88.94 104 ALA A N 1
ATOM 746 C CA . ALA A 1 104 ? -0.792 7.368 12.177 1.00 88.94 104 ALA A CA 1
ATOM 747 C C . ALA A 1 104 ? 0.732 7.383 12.357 1.00 88.94 104 ALA A C 1
ATOM 749 O O . ALA A 1 104 ? 1.487 7.657 11.421 1.00 88.94 104 ALA A O 1
ATOM 750 N N . GLU A 1 105 ? 1.184 7.051 13.561 1.00 89.44 105 GLU A N 1
ATOM 751 C CA . GLU A 1 105 ? 2.596 6.885 13.894 1.00 89.44 105 GLU A CA 1
ATOM 752 C C . GLU A 1 105 ? 3.006 5.419 13.733 1.00 89.44 105 GLU A C 1
ATOM 754 O O . GLU A 1 105 ? 2.285 4.519 14.164 1.00 89.44 105 GLU A O 1
ATOM 759 N N . GLU A 1 106 ? 4.174 5.161 13.147 1.00 89.62 106 GLU A N 1
ATOM 760 C CA . GLU A 1 106 ? 4.710 3.803 13.047 1.00 89.62 106 GLU A CA 1
ATOM 761 C C . GLU A 1 106 ? 5.369 3.393 14.379 1.00 89.62 106 GLU A C 1
ATOM 763 O O . GLU A 1 106 ? 6.321 4.028 14.833 1.00 89.62 106 GLU A O 1
ATOM 768 N N . GLU A 1 107 ? 4.885 2.315 15.004 1.00 85.69 107 GLU A N 1
ATOM 769 C CA . GLU A 1 107 ? 5.525 1.693 16.180 1.00 85.69 107 GLU A CA 1
ATOM 770 C C . GLU A 1 107 ? 6.710 0.795 15.779 1.00 85.69 107 GLU A C 1
ATOM 772 O O . GLU A 1 107 ? 7.581 0.491 16.596 1.00 85.69 107 GLU A O 1
ATOM 777 N N . GLY A 1 108 ? 6.749 0.394 14.507 1.00 83.06 108 GLY A N 1
ATOM 778 C CA . GLY A 1 108 ? 7.761 -0.462 13.898 1.00 83.06 108 GLY A CA 1
ATOM 779 C C . GLY A 1 108 ? 7.186 -1.795 13.419 1.00 83.06 108 GLY A C 1
ATOM 780 O O . GLY A 1 108 ? 6.139 -2.257 13.872 1.00 83.06 108 GLY A O 1
ATOM 781 N N . GLY A 1 109 ? 7.872 -2.429 12.464 1.00 81.25 109 GLY A N 1
ATOM 782 C CA . GLY A 1 109 ? 7.465 -3.735 11.931 1.00 81.25 109 GLY A CA 1
ATOM 783 C C . GLY A 1 109 ? 6.152 -3.709 11.139 1.00 81.25 109 GLY A C 1
ATOM 784 O O . GLY A 1 109 ? 5.495 -4.740 11.035 1.00 81.25 109 GLY A O 1
ATOM 785 N N . GLY A 1 110 ? 5.762 -2.548 10.599 1.00 83.69 110 GLY A N 1
ATOM 786 C CA . GLY A 1 110 ? 4.496 -2.378 9.882 1.00 83.69 110 GLY A CA 1
ATOM 787 C C . GLY A 1 110 ? 3.278 -2.189 10.790 1.00 83.69 110 GLY A C 1
ATOM 788 O O . GLY A 1 110 ? 2.154 -2.234 10.292 1.00 83.69 110 GLY A O 1
ATOM 789 N N . ILE A 1 111 ? 3.479 -1.976 12.094 1.00 90.12 111 ILE A N 1
ATOM 790 C CA . ILE A 1 111 ? 2.410 -1.619 13.031 1.00 90.12 111 ILE A CA 1
ATOM 791 C C . ILE A 1 111 ? 2.304 -0.099 13.125 1.00 90.12 111 ILE A C 1
ATOM 793 O O . ILE A 1 111 ? 3.299 0.595 13.346 1.00 90.12 111 ILE A O 1
ATOM 797 N N . TRP A 1 112 ? 1.081 0.400 12.988 1.00 91.62 112 TRP A N 1
ATOM 798 C CA . TRP A 1 112 ? 0.736 1.813 13.038 1.00 91.62 112 TRP A CA 1
ATOM 799 C C . TRP A 1 112 ? -0.270 2.068 14.151 1.00 91.62 112 TRP A C 1
ATOM 801 O O . TRP A 1 112 ? -1.192 1.273 14.347 1.00 91.62 112 TRP A O 1
ATOM 811 N N . ARG A 1 113 ? -0.111 3.189 14.852 1.00 91.44 113 ARG A N 1
ATOM 812 C CA . ARG A 1 113 ? -0.998 3.628 15.928 1.00 91.44 113 ARG A CA 1
ATOM 813 C C . ARG A 1 113 ? -1.563 5.015 15.656 1.00 91.44 113 ARG A C 1
ATOM 815 O O . ARG A 1 113 ? -0.858 5.886 15.149 1.00 91.44 113 ARG A O 1
ATOM 822 N N . ALA A 1 114 ? -2.799 5.248 16.066 1.00 90.25 114 ALA A N 1
ATOM 823 C CA . ALA A 1 114 ? -3.375 6.584 16.144 1.00 90.25 114 ALA A CA 1
ATOM 824 C C . ALA A 1 114 ? -4.351 6.682 17.317 1.00 90.25 114 ALA A C 1
ATOM 826 O O . ALA A 1 114 ? -4.919 5.676 17.740 1.00 90.25 114 ALA A O 1
ATOM 827 N N . GLN A 1 115 ? -4.544 7.897 17.827 1.00 86.88 115 GLN A N 1
ATOM 828 C CA . GLN A 1 115 ? -5.664 8.222 18.708 1.00 86.88 115 GLN A CA 1
ATOM 829 C C . GLN A 1 115 ? -6.778 8.806 17.841 1.00 86.88 115 GLN A C 1
ATOM 831 O O . GLN A 1 115 ? -6.519 9.754 17.094 1.00 86.88 115 GLN A O 1
ATOM 836 N N . VAL A 1 116 ? -7.974 8.226 17.918 1.00 81.06 116 VAL A N 1
ATOM 837 C CA . VAL A 1 116 ? -9.169 8.654 17.172 1.00 81.06 116 VAL A CA 1
ATOM 838 C C . VAL A 1 116 ? -10.241 9.136 18.130 1.00 81.06 116 VAL A C 1
ATOM 840 O O . VAL A 1 116 ? -10.373 8.509 19.204 1.00 81.06 116 VAL A O 1
#

Secondary structure (DSSP, 8-state):
---------------------------------PPEEEEEEEEE-TT--EEEEEEEEE-PPPPPEEEEEESPTTPPPSSS--EEEEEEE-SS-----EETTEEPEEEETTEEEEE-

Sequence (116 aa):
MHRTVRALTWLMAAAAVASIALCAPATAKPRSAQPMTEVVVAATDLAGNRSEVRQRFTVGGAPPLVEILEPWDGSEAEEAAVTVRVAVTAFSPVASVEIGTGPAEEEGGGIWRAQV